Protein AF-A0A837ZV29-F1 (afdb_monomer_lite)

pLDDT: mean 79.47, std 20.39, range [39.06, 98.5]

Secondary structure (DSSP, 8-state):
------------SSSSSSSGGGS------PPPPTTHHHHHHHHHHHHHHHTT--TTS-PPTTHHHHHHHHHGGGTT--SHHHHHHHHHHHHHHHHHHHHHS--TT----HHHHHHHHHHHHHHHHHHHHTT-

Sequence (132 aa):
MRQRISWSLPLAITAIVTCLACLTIALAAAAPNPDCGTIVTAANQLEVAYNQVQPYGYTPFGIENQIQTAAMPLMSLASPAAFDMRNWAFRLASELGKNDAQDPDEQRSGTWISGTLSGARQSLQAARAACA

Radius of gyration: 25.96 Å; chains: 1; bounding box: 54×40×79 Å

Structure (mmCIF, N/CA/C/O backbone):
data_AF-A0A837ZV29-F1
#
_entry.id   AF-A0A837ZV29-F1
#
loop_
_atom_site.group_PDB
_atom_site.id
_atom_site.type_symbol
_atom_site.label_atom_id
_atom_site.label_alt_id
_atom_site.label_comp_id
_atom_site.label_asym_id
_atom_site.label_entity_id
_atom_site.label_seq_id
_atom_site.pdbx_PDB_ins_code
_atom_site.Cartn_x
_atom_site.Cartn_y
_atom_site.Cartn_z
_atom_site.occupancy
_atom_site.B_iso_or_equiv
_atom_site.auth_seq_id
_atom_site.auth_comp_id
_atom_site.auth_asym_id
_atom_site.auth_atom_id
_atom_site.pdbx_PDB_model_num
ATOM 1 N N . MET A 1 1 ? 36.769 -27.015 61.029 1.00 39.06 1 MET A N 1
ATOM 2 C CA . MET A 1 1 ? 35.850 -27.920 60.300 1.00 39.06 1 MET A CA 1
ATOM 3 C C . MET A 1 1 ? 34.443 -27.731 60.887 1.00 39.06 1 MET A C 1
ATOM 5 O O . MET A 1 1 ? 34.141 -28.314 61.908 1.00 39.06 1 MET A O 1
ATOM 9 N N . ARG A 1 2 ? 33.736 -26.636 60.567 1.00 40.09 2 ARG A N 1
ATOM 10 C CA . ARG A 1 2 ? 32.577 -26.545 59.642 1.00 40.09 2 ARG A CA 1
ATOM 11 C C . ARG A 1 2 ? 31.531 -27.670 59.793 1.00 40.09 2 ARG A C 1
ATOM 13 O O . ARG A 1 2 ? 31.505 -28.591 58.989 1.00 40.09 2 ARG A O 1
ATOM 20 N N . GLN A 1 3 ? 30.637 -27.528 60.774 1.00 47.03 3 GLN A N 1
ATOM 21 C CA . GLN A 1 3 ? 29.334 -28.202 60.803 1.00 47.03 3 GLN A CA 1
ATOM 22 C C . GLN A 1 3 ? 28.352 -27.414 59.924 1.00 47.03 3 GLN A C 1
ATOM 24 O O . GLN A 1 3 ? 28.074 -26.244 60.183 1.00 47.03 3 GLN A O 1
ATOM 29 N N . ARG A 1 4 ? 27.875 -28.032 58.839 1.00 51.06 4 ARG A N 1
ATOM 30 C CA . ARG A 1 4 ? 26.816 -27.488 57.981 1.00 51.06 4 ARG A CA 1
ATOM 31 C C . ARG A 1 4 ? 25.478 -27.973 58.528 1.00 51.06 4 ARG A C 1
ATOM 33 O O . ARG A 1 4 ? 25.133 -29.134 58.344 1.00 51.06 4 ARG A O 1
ATOM 40 N N . ILE A 1 5 ? 24.751 -27.093 59.207 1.00 61.50 5 ILE A N 1
ATOM 41 C CA . ILE A 1 5 ? 23.385 -27.368 59.647 1.00 61.50 5 ILE A CA 1
ATOM 42 C C . ILE A 1 5 ? 22.456 -27.001 58.488 1.00 61.50 5 ILE A C 1
ATOM 44 O O . ILE A 1 5 ? 22.329 -25.837 58.114 1.00 61.50 5 ILE A O 1
ATOM 48 N N . SER A 1 6 ? 21.879 -28.035 57.884 1.00 51.00 6 SER A N 1
ATOM 49 C CA . SER A 1 6 ? 20.837 -27.962 56.865 1.00 51.00 6 SER A CA 1
ATOM 50 C C . SER A 1 6 ? 19.521 -27.537 57.515 1.00 51.00 6 SER A C 1
ATOM 52 O O . SER A 1 6 ? 18.921 -28.327 58.238 1.00 51.00 6 SER A O 1
ATOM 54 N N . TRP A 1 7 ? 19.064 -26.316 57.234 1.00 48.53 7 TRP A N 1
ATOM 55 C CA . TRP A 1 7 ? 17.697 -25.877 57.517 1.00 48.53 7 TRP A CA 1
ATOM 56 C C . TRP A 1 7 ? 16.950 -25.722 56.196 1.00 48.53 7 TRP A C 1
ATOM 58 O O . TRP A 1 7 ? 17.111 -24.738 55.476 1.00 48.53 7 TRP A O 1
ATOM 68 N N . SER A 1 8 ? 16.151 -26.728 55.867 1.00 48.34 8 SER A N 1
ATOM 69 C CA . SER A 1 8 ? 15.159 -26.677 54.799 1.00 48.34 8 SER A CA 1
ATOM 70 C C . SER A 1 8 ? 13.938 -25.918 55.330 1.00 48.34 8 SER A C 1
ATOM 72 O O . SER A 1 8 ? 13.164 -26.478 56.102 1.00 48.34 8 SER A O 1
ATOM 74 N N . LEU A 1 9 ? 13.768 -24.643 54.962 1.00 52.69 9 LEU A N 1
ATOM 75 C CA . LEU A 1 9 ? 12.503 -23.928 55.174 1.00 52.69 9 LEU A CA 1
ATOM 76 C C . LEU A 1 9 ? 11.594 -24.112 53.946 1.00 52.69 9 LEU A C 1
ATOM 78 O O . LEU A 1 9 ? 12.015 -23.775 52.837 1.00 52.69 9 LEU A O 1
ATOM 82 N N . PRO A 1 10 ? 10.353 -24.605 54.109 1.00 48.94 10 PRO A N 1
ATOM 83 C CA . PRO A 1 10 ? 9.402 -24.720 53.017 1.00 48.94 10 PRO A CA 1
ATOM 84 C C . PRO A 1 10 ? 8.695 -23.371 52.832 1.00 48.94 10 PRO A C 1
ATOM 86 O O . PRO A 1 10 ? 7.760 -23.041 53.555 1.00 48.94 10 PRO A O 1
ATOM 89 N N . LEU A 1 11 ? 9.128 -22.575 51.855 1.00 51.91 11 LEU A N 1
ATOM 90 C CA . LEU A 1 11 ? 8.388 -21.393 51.399 1.00 51.91 11 LEU A CA 1
ATOM 91 C C . LEU A 1 11 ? 7.318 -21.820 50.383 1.00 51.91 11 LEU A C 1
ATOM 93 O O . LEU A 1 11 ? 7.402 -21.537 49.192 1.00 51.91 11 LEU A O 1
ATOM 97 N N . ALA A 1 12 ? 6.298 -22.523 50.870 1.00 51.16 12 ALA A N 1
ATOM 98 C CA . ALA A 1 12 ? 4.971 -22.415 50.281 1.00 51.16 12 ALA A CA 1
ATOM 99 C C . ALA A 1 12 ? 4.406 -21.043 50.690 1.00 51.16 12 ALA A C 1
ATOM 101 O O . ALA A 1 12 ? 4.608 -20.662 51.837 1.00 51.16 12 ALA A O 1
ATOM 102 N N . ILE A 1 13 ? 3.747 -20.320 49.768 1.00 51.19 13 ILE A N 1
ATOM 103 C CA . ILE A 1 13 ? 2.668 -19.305 49.961 1.00 51.19 13 ILE A CA 1
ATOM 104 C C . ILE A 1 13 ? 2.662 -18.205 48.861 1.00 51.19 13 ILE A C 1
ATOM 106 O O . ILE A 1 13 ? 1.650 -17.538 48.681 1.00 51.19 13 ILE A O 1
ATOM 110 N N . THR A 1 14 ? 3.678 -18.051 48.005 1.00 47.22 14 THR A N 1
ATOM 111 C CA . THR A 1 14 ? 3.737 -16.926 47.028 1.00 47.22 14 THR A CA 1
ATOM 112 C C . THR A 1 14 ? 3.411 -17.255 45.562 1.00 47.22 14 THR A C 1
ATOM 114 O O . THR A 1 14 ? 3.786 -16.496 44.676 1.00 47.22 14 THR A O 1
ATOM 117 N N . ALA A 1 15 ? 2.696 -18.345 45.260 1.00 46.91 15 ALA A N 1
ATOM 118 C CA . ALA A 1 15 ? 2.399 -18.719 43.864 1.00 46.91 15 ALA A CA 1
ATOM 119 C C . ALA A 1 15 ? 0.951 -18.457 43.396 1.00 46.91 15 ALA A C 1
ATOM 121 O O . ALA A 1 15 ? 0.664 -18.612 42.215 1.00 46.91 15 ALA A O 1
ATOM 122 N N . ILE A 1 16 ? 0.027 -18.069 44.284 1.00 48.81 16 ILE A N 1
ATOM 123 C CA . ILE A 1 16 ? -1.416 -18.090 43.958 1.00 48.81 16 ILE A CA 1
ATOM 124 C C . ILE A 1 16 ? -1.978 -16.699 43.594 1.00 48.81 16 ILE A C 1
ATOM 126 O O . ILE A 1 16 ? -3.014 -16.609 42.945 1.00 48.81 16 ILE A O 1
ATOM 130 N N . VAL A 1 17 ? -1.288 -15.599 43.920 1.00 48.88 17 VAL A N 1
ATOM 131 C CA . VAL A 1 17 ? -1.856 -14.241 43.756 1.00 48.88 17 VAL A CA 1
ATOM 132 C C . VAL A 1 17 ? -1.501 -13.576 42.414 1.00 48.88 17 VAL A C 1
ATOM 134 O O . VAL A 1 17 ? -2.228 -12.697 41.964 1.00 48.88 17 VAL A O 1
ATOM 137 N N . THR A 1 18 ? -0.444 -13.995 41.712 1.00 49.31 18 THR A N 1
ATOM 138 C CA . THR A 1 18 ? 0.042 -13.264 40.521 1.00 49.31 18 THR A CA 1
ATOM 139 C C . THR A 1 18 ? -0.515 -13.725 39.174 1.00 49.31 18 THR A C 1
ATOM 141 O O . THR A 1 18 ? -0.448 -12.953 38.225 1.00 49.31 18 THR A O 1
ATOM 144 N N . CYS A 1 19 ? -1.121 -14.911 39.054 1.00 42.25 19 CYS A N 1
ATOM 145 C CA . CYS A 1 19 ? -1.669 -15.366 37.761 1.00 42.25 19 CYS A CA 1
ATOM 146 C C . CYS A 1 19 ? -3.179 -15.135 37.585 1.00 42.25 19 CYS A C 1
ATOM 148 O O . CYS A 1 19 ? -3.698 -15.312 36.487 1.00 42.25 19 CYS A O 1
ATOM 150 N N . LEU A 1 20 ? -3.887 -14.688 38.629 1.00 45.31 20 LEU A N 1
ATOM 151 C CA . LEU A 1 20 ? -5.292 -14.263 38.533 1.00 45.31 20 LEU A CA 1
ATOM 152 C C . LEU A 1 20 ? -5.456 -12.846 37.955 1.00 45.31 20 LEU A C 1
ATOM 154 O O . LEU A 1 20 ? -6.562 -12.469 37.588 1.00 45.31 20 LEU A O 1
ATOM 158 N N . ALA A 1 21 ? -4.363 -12.093 37.784 1.00 46.66 21 ALA A N 1
ATOM 159 C CA . ALA A 1 21 ? -4.356 -10.827 37.044 1.00 46.66 21 ALA A CA 1
ATOM 160 C C . ALA A 1 21 ? -4.376 -11.014 35.509 1.00 46.66 21 ALA A C 1
ATOM 162 O O . ALA A 1 21 ? -4.413 -10.035 34.771 1.00 46.66 21 ALA A O 1
ATOM 163 N N . CYS A 1 22 ? -4.356 -12.262 35.022 1.00 45.34 22 CYS A N 1
ATOM 164 C CA . CYS A 1 22 ? -4.442 -12.594 33.597 1.00 45.34 22 CYS A CA 1
ATOM 165 C C . CYS A 1 22 ? -5.892 -12.804 33.111 1.00 45.34 22 CYS A C 1
ATOM 167 O O . CYS A 1 22 ? -6.117 -13.255 31.990 1.00 45.34 22 CYS A O 1
ATOM 169 N N . LEU A 1 23 ? -6.887 -12.498 33.949 1.00 47.75 23 LEU A N 1
ATOM 170 C CA . LEU A 1 23 ? -8.286 -12.421 33.546 1.00 47.75 23 LEU A CA 1
ATOM 171 C C . LEU A 1 23 ? -8.732 -10.957 33.504 1.00 47.75 23 LEU A C 1
ATOM 173 O O . LEU A 1 23 ? -8.494 -10.200 34.434 1.00 47.75 23 LEU A O 1
ATOM 177 N N . THR A 1 24 ? -9.447 -10.631 32.427 1.00 49.47 24 THR A N 1
ATOM 178 C CA . THR A 1 24 ? -10.281 -9.437 32.221 1.00 49.47 24 THR A CA 1
ATOM 179 C C . THR A 1 24 ? -9.607 -8.157 31.725 1.00 49.47 24 THR A C 1
ATOM 181 O O . THR A 1 24 ? -9.895 -7.071 32.216 1.00 49.47 24 THR A O 1
ATOM 184 N N . ILE A 1 25 ? -8.856 -8.237 30.627 1.00 50.84 25 ILE A N 1
ATOM 185 C CA . ILE A 1 25 ? -9.066 -7.234 29.572 1.00 50.84 25 ILE A CA 1
ATOM 186 C C . ILE A 1 25 ? -10.089 -7.868 28.635 1.00 50.84 25 ILE A C 1
ATOM 188 O O . ILE A 1 25 ? -9.751 -8.442 27.604 1.00 50.84 25 ILE A O 1
ATOM 192 N N . ALA A 1 26 ? -11.356 -7.865 29.054 1.00 47.09 26 ALA A N 1
ATOM 193 C CA . ALA A 1 26 ? -12.422 -8.022 28.085 1.00 47.09 26 ALA A CA 1
ATOM 194 C C . ALA A 1 26 ? -12.227 -6.856 27.114 1.00 47.09 26 ALA A C 1
ATOM 196 O O . ALA A 1 26 ? -12.424 -5.704 27.501 1.00 47.09 26 ALA A O 1
ATOM 197 N N . LEU A 1 27 ? -11.730 -7.150 25.907 1.00 49.69 27 LEU A N 1
ATOM 198 C CA . LEU A 1 27 ? -11.811 -6.232 24.784 1.00 49.69 27 LEU A CA 1
ATOM 199 C C . LEU A 1 27 ? -13.285 -5.845 24.717 1.00 49.69 27 LEU A C 1
ATOM 201 O O . LEU A 1 27 ? -14.121 -6.637 24.286 1.00 49.69 27 LEU A O 1
ATOM 205 N N . ALA A 1 28 ? -13.620 -4.662 25.228 1.00 48.91 28 ALA A N 1
ATOM 206 C CA . ALA A 1 28 ? -14.858 -4.022 24.859 1.00 48.91 28 ALA A CA 1
ATOM 207 C C . ALA A 1 28 ? -14.790 -3.976 23.337 1.00 48.91 28 ALA A C 1
ATOM 209 O O . ALA A 1 28 ? -13.897 -3.323 22.797 1.00 48.91 28 ALA A O 1
ATOM 210 N N . ALA A 1 29 ? -15.627 -4.774 22.671 1.00 52.47 29 ALA A N 1
ATOM 211 C CA . ALA A 1 29 ? -15.745 -4.746 21.228 1.00 52.47 29 ALA A CA 1
ATOM 212 C C . ALA A 1 29 ? -16.035 -3.289 20.874 1.00 52.47 29 ALA A C 1
ATOM 214 O O . ALA A 1 29 ? -17.126 -2.782 21.152 1.00 52.47 29 ALA A O 1
ATOM 215 N N . ALA A 1 30 ? -15.011 -2.582 20.393 1.00 57.12 30 ALA A N 1
ATOM 216 C CA . ALA A 1 30 ? -15.179 -1.237 19.895 1.00 57.12 30 ALA A CA 1
ATOM 217 C C . ALA A 1 30 ? -16.275 -1.341 18.840 1.00 57.12 30 ALA A C 1
ATOM 219 O O . ALA A 1 30 ? -16.252 -2.268 18.026 1.00 57.12 30 ALA A O 1
ATOM 220 N N . ALA A 1 31 ? -17.268 -0.450 18.903 1.00 58.06 31 ALA A N 1
ATOM 221 C CA . ALA A 1 31 ? -18.268 -0.382 17.851 1.00 58.06 31 ALA A CA 1
ATOM 222 C C . ALA A 1 31 ? -17.524 -0.415 16.506 1.00 58.06 31 ALA A C 1
ATOM 224 O O . ALA A 1 31 ? -16.522 0.304 16.383 1.00 58.06 31 ALA A O 1
ATOM 225 N N . PRO A 1 32 ? -17.935 -1.282 15.558 1.00 64.44 32 PRO A N 1
ATOM 226 C CA . PRO A 1 32 ? -17.211 -1.452 14.310 1.00 64.44 32 PRO A CA 1
ATOM 227 C C . PRO A 1 32 ? -17.003 -0.070 13.714 1.00 64.44 32 PRO A C 1
ATOM 229 O O . PRO A 1 32 ? -17.963 0.693 13.576 1.00 64.44 32 PRO A O 1
ATOM 232 N N . ASN A 1 33 ? -15.737 0.282 13.470 1.00 72.25 33 ASN A N 1
ATOM 233 C CA . ASN A 1 33 ? -15.398 1.595 12.950 1.00 72.25 33 ASN A CA 1
ATOM 234 C C . ASN A 1 33 ? -16.256 1.808 11.688 1.00 72.25 33 ASN A C 1
ATOM 236 O O . ASN A 1 33 ? -16.190 0.973 10.780 1.00 72.25 33 ASN A O 1
ATOM 240 N N . PRO A 1 34 ? -17.095 2.863 11.634 1.00 82.69 34 PRO A N 1
ATOM 241 C CA . PRO A 1 34 ? -18.029 3.067 10.525 1.00 82.69 34 PRO A CA 1
ATOM 242 C C . PRO A 1 34 ? -17.306 3.149 9.174 1.00 82.69 34 PRO A C 1
ATOM 244 O O . PRO A 1 34 ? -17.891 2.855 8.133 1.00 82.69 34 PRO A O 1
ATOM 247 N N . ASP A 1 35 ? -16.011 3.465 9.199 1.00 89.94 35 ASP A N 1
ATOM 248 C CA . ASP A 1 35 ? -15.146 3.544 8.031 1.00 89.94 35 ASP A CA 1
ATOM 249 C C . ASP A 1 35 ? -14.693 2.170 7.500 1.00 89.94 35 ASP A C 1
ATOM 251 O O . ASP A 1 35 ? -14.127 2.097 6.406 1.00 89.94 35 ASP A O 1
ATOM 255 N N . CYS A 1 36 ? -14.901 1.070 8.238 1.00 93.00 36 CYS A N 1
ATOM 256 C CA . CYS A 1 36 ? -14.304 -0.230 7.913 1.00 93.00 36 CYS A CA 1
ATOM 257 C C . CYS A 1 36 ? -14.737 -0.794 6.560 1.00 93.00 36 CYS A C 1
ATOM 259 O O . CYS A 1 36 ? -13.926 -1.425 5.885 1.00 93.00 36 CYS A O 1
ATOM 261 N N . GLY A 1 37 ? -15.965 -0.515 6.111 1.00 93.88 37 GLY A N 1
ATOM 262 C CA . GLY A 1 37 ? -16.394 -0.888 4.760 1.00 93.88 37 GLY A CA 1
ATOM 263 C C . GLY A 1 37 ? -15.515 -0.246 3.679 1.00 93.88 37 GLY A C 1
ATOM 264 O O . GLY A 1 37 ? -15.044 -0.924 2.762 1.00 93.88 37 GLY A O 1
ATOM 265 N N . THR A 1 38 ? -15.225 1.049 3.826 1.00 96.06 38 THR A N 1
ATOM 266 C CA . THR A 1 38 ? -14.358 1.803 2.910 1.00 96.06 38 THR A CA 1
ATOM 267 C C . THR A 1 38 ? -12.901 1.363 3.032 1.00 96.06 38 THR A C 1
ATOM 269 O O . THR A 1 38 ? -12.247 1.139 2.014 1.00 96.06 38 THR A O 1
ATOM 272 N N . ILE A 1 39 ? -12.398 1.181 4.258 1.00 96.44 39 ILE A N 1
ATOM 273 C CA . ILE A 1 39 ? -11.014 0.753 4.520 1.00 96.44 39 ILE A CA 1
ATOM 274 C C . ILE A 1 39 ? -10.738 -0.621 3.908 1.00 96.44 39 ILE A C 1
ATOM 276 O O . ILE A 1 39 ? -9.765 -0.768 3.172 1.00 96.44 39 ILE A O 1
ATOM 280 N N . VAL A 1 40 ? -11.591 -1.618 4.166 1.00 96.19 40 VAL A N 1
ATOM 281 C CA . VAL A 1 40 ? -11.399 -2.983 3.648 1.00 96.19 40 VAL A CA 1
ATOM 282 C C . VAL A 1 40 ? -11.475 -2.998 2.121 1.00 96.19 40 VAL A C 1
ATOM 284 O O . VAL A 1 40 ? -10.657 -3.648 1.469 1.00 96.19 40 VAL A O 1
ATOM 287 N N . THR A 1 41 ? -12.404 -2.237 1.538 1.00 97.25 41 THR A N 1
ATOM 288 C CA . THR A 1 41 ? -12.530 -2.120 0.078 1.00 97.25 41 THR A CA 1
ATOM 289 C C . THR A 1 41 ? -11.270 -1.519 -0.545 1.00 97.25 41 THR A C 1
ATOM 291 O O . THR A 1 41 ? -10.704 -2.105 -1.470 1.00 97.25 41 THR A O 1
ATOM 294 N N . ALA A 1 42 ? -10.789 -0.393 -0.013 1.00 97.81 42 ALA A N 1
ATOM 295 C CA . ALA A 1 42 ? -9.564 0.247 -0.483 1.00 97.81 42 ALA A CA 1
ATOM 296 C C . ALA A 1 42 ? -8.337 -0.656 -0.279 1.00 97.81 42 ALA A C 1
ATOM 298 O O . ALA A 1 42 ? -7.493 -0.753 -1.166 1.00 97.81 42 ALA A O 1
ATOM 299 N N . ALA A 1 43 ? -8.254 -1.375 0.846 1.00 98.00 43 ALA A N 1
ATOM 300 C CA . ALA A 1 43 ? -7.152 -2.291 1.121 1.00 98.00 43 ALA A CA 1
ATOM 301 C C . ALA A 1 43 ? -7.058 -3.414 0.077 1.00 98.00 43 ALA A C 1
ATOM 303 O O . ALA A 1 43 ? -5.965 -3.740 -0.381 1.00 98.00 43 ALA A O 1
ATOM 304 N N . ASN A 1 44 ? -8.197 -3.965 -0.349 1.00 98.12 44 ASN A N 1
ATOM 305 C CA . ASN A 1 44 ? -8.236 -4.990 -1.393 1.00 98.12 44 ASN A CA 1
ATOM 306 C C . ASN A 1 44 ? -7.802 -4.437 -2.759 1.00 98.12 44 ASN A C 1
ATOM 308 O O . ASN A 1 44 ? -7.042 -5.087 -3.472 1.00 98.12 44 ASN A O 1
ATOM 312 N N . GLN A 1 45 ? -8.242 -3.228 -3.118 1.00 98.19 45 GLN A N 1
ATOM 313 C CA . GLN A 1 45 ? -7.830 -2.583 -4.371 1.00 98.19 45 GLN A CA 1
ATOM 314 C C . GLN A 1 45 ? -6.329 -2.258 -4.381 1.00 98.19 45 GLN A C 1
ATOM 316 O O . GLN A 1 45 ? -5.645 -2.512 -5.373 1.00 98.19 45 GLN A O 1
ATOM 321 N N . LEU A 1 46 ? -5.803 -1.757 -3.261 1.00 98.50 46 LEU A N 1
ATOM 322 C CA . LEU A 1 46 ? -4.376 -1.484 -3.096 1.00 98.50 46 LEU A CA 1
ATOM 323 C C . LEU A 1 46 ? -3.544 -2.765 -3.168 1.00 98.50 46 LEU A C 1
ATOM 325 O O . LEU A 1 46 ? -2.511 -2.768 -3.826 1.00 98.50 46 LEU A O 1
ATOM 329 N N . GLU A 1 47 ? -3.993 -3.868 -2.566 1.00 98.44 47 GLU A N 1
ATOM 330 C CA . GLU A 1 47 ? -3.291 -5.156 -2.648 1.00 98.44 47 GLU A CA 1
ATOM 331 C C . GLU A 1 47 ? -3.146 -5.648 -4.095 1.00 98.44 47 GLU A C 1
ATOM 333 O O . GLU A 1 47 ? -2.066 -6.092 -4.490 1.00 98.44 47 GLU A O 1
ATOM 338 N N . VAL A 1 48 ? -4.196 -5.507 -4.911 1.00 98.19 48 VAL A N 1
ATOM 339 C CA . VAL A 1 48 ? -4.154 -5.847 -6.343 1.00 98.19 48 VAL A CA 1
ATOM 340 C C . VAL A 1 48 ? -3.113 -5.007 -7.089 1.00 98.19 48 VAL A C 1
ATOM 342 O O . VAL A 1 48 ? -2.360 -5.551 -7.900 1.00 98.19 48 VAL A O 1
ATOM 345 N N . ALA A 1 49 ? -3.028 -3.705 -6.811 1.00 97.38 49 ALA A N 1
ATOM 346 C CA . ALA A 1 49 ? -2.023 -2.835 -7.423 1.00 97.38 49 ALA A CA 1
ATOM 347 C C . ALA A 1 49 ? -0.601 -3.159 -6.922 1.00 97.38 49 ALA A C 1
ATOM 349 O O . ALA A 1 49 ? 0.331 -3.295 -7.712 1.00 97.38 49 ALA A O 1
ATOM 350 N N . TYR A 1 50 ? -0.426 -3.373 -5.616 1.00 97.69 50 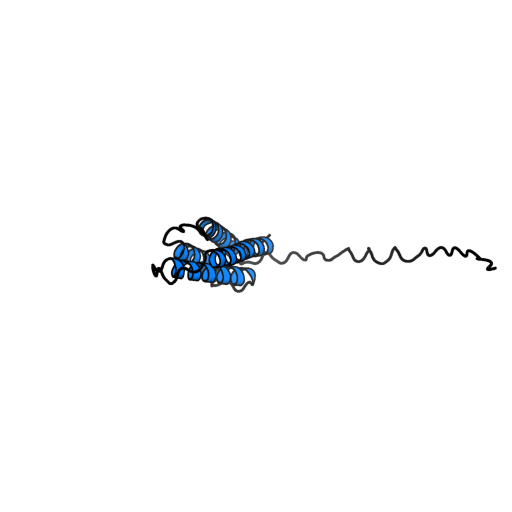TYR A N 1
ATOM 351 C CA . TYR A 1 50 ? 0.863 -3.704 -4.994 1.00 97.69 50 TYR A CA 1
ATOM 352 C C . TYR A 1 50 ? 1.447 -5.028 -5.491 1.00 97.69 50 TYR A C 1
ATOM 354 O O . TYR A 1 50 ? 2.665 -5.194 -5.519 1.00 97.69 50 TYR A O 1
ATOM 362 N N . ASN A 1 51 ? 0.605 -5.979 -5.891 1.00 97.38 51 ASN A N 1
ATOM 363 C CA . ASN A 1 51 ? 1.050 -7.256 -6.450 1.00 97.38 51 ASN A CA 1
ATOM 364 C C . ASN A 1 51 ? 1.614 -7.143 -7.872 1.00 97.38 51 ASN A C 1
ATOM 366 O O . ASN A 1 51 ? 2.258 -8.079 -8.340 1.00 97.38 51 ASN A O 1
ATOM 370 N N . GLN A 1 52 ? 1.412 -6.009 -8.539 1.00 94.88 52 GLN A N 1
ATOM 371 C CA . GLN A 1 52 ? 1.979 -5.730 -9.859 1.00 94.88 52 GLN A CA 1
ATOM 372 C C . GLN A 1 52 ? 3.333 -5.008 -9.771 1.00 94.88 52 GLN A C 1
ATOM 374 O O . GLN A 1 52 ? 4.047 -4.921 -10.768 1.00 94.88 52 GLN A O 1
ATOM 379 N N . VAL A 1 53 ? 3.707 -4.513 -8.586 1.00 93.00 53 VAL A N 1
ATOM 380 C CA . VAL A 1 53 ? 4.981 -3.825 -8.364 1.00 93.00 53 VAL A CA 1
ATOM 381 C C . VAL A 1 53 ? 6.122 -4.837 -8.333 1.00 93.00 53 VAL A C 1
ATOM 383 O O . VAL A 1 53 ? 6.135 -5.751 -7.506 1.00 93.00 53 VAL A O 1
ATOM 386 N N . GLN A 1 54 ? 7.112 -4.628 -9.200 1.00 89.50 54 GLN A N 1
ATOM 387 C CA . GLN A 1 54 ? 8.341 -5.415 -9.279 1.00 89.50 54 GLN A CA 1
ATOM 388 C C . GLN A 1 54 ? 9.523 -4.550 -8.821 1.00 89.50 54 GLN A C 1
ATOM 390 O O . GLN A 1 54 ? 10.049 -3.779 -9.619 1.00 89.50 54 GLN A O 1
ATOM 395 N N . PRO A 1 55 ? 9.984 -4.656 -7.557 1.00 86.19 55 PRO A N 1
ATOM 396 C CA . PRO A 1 55 ? 10.987 -3.734 -7.021 1.00 86.19 55 PRO A CA 1
ATOM 397 C C . PRO A 1 55 ? 12.337 -3.772 -7.743 1.00 86.19 55 PRO A C 1
ATOM 399 O O . PRO A 1 55 ? 12.995 -2.750 -7.856 1.00 86.19 55 PRO A O 1
ATOM 402 N N . TYR A 1 56 ? 12.750 -4.945 -8.225 1.00 83.94 56 TYR A N 1
ATOM 403 C CA . TYR A 1 56 ? 14.023 -5.157 -8.930 1.00 83.94 56 TYR A CA 1
ATOM 404 C C . TYR A 1 56 ? 13.821 -5.500 -10.411 1.00 83.94 56 TYR A C 1
ATOM 406 O O . TYR A 1 56 ? 14.740 -5.984 -11.068 1.00 83.94 56 TYR A O 1
ATOM 414 N N . GLY A 1 57 ? 12.601 -5.324 -10.914 1.00 76.19 57 GLY A N 1
ATOM 415 C CA . GLY A 1 57 ? 12.210 -5.724 -12.256 1.00 76.19 57 GLY A CA 1
ATOM 416 C C . GLY A 1 57 ? 11.320 -4.678 -12.906 1.00 76.19 57 GLY A C 1
ATOM 417 O O . GLY A 1 57 ? 11.206 -3.548 -12.443 1.00 76.19 57 GLY A O 1
ATOM 418 N N . TYR A 1 58 ? 10.679 -5.071 -14.000 1.00 79.50 58 TYR A N 1
ATOM 419 C CA . TYR A 1 58 ? 9.778 -4.185 -14.717 1.00 79.50 58 TYR A CA 1
ATOM 420 C C . TYR A 1 58 ? 8.427 -4.091 -14.001 1.00 79.50 58 TYR A C 1
ATOM 422 O O . TYR A 1 58 ? 7.695 -5.079 -13.919 1.00 79.50 58 TYR A O 1
ATOM 430 N N . THR A 1 59 ? 8.100 -2.902 -13.496 1.00 83.56 59 THR A N 1
ATOM 431 C CA . THR A 1 59 ? 6.737 -2.565 -13.069 1.00 83.56 59 THR A CA 1
ATOM 432 C C . THR A 1 59 ? 5.984 -2.013 -14.286 1.00 83.56 59 THR A C 1
ATOM 434 O O . THR A 1 59 ? 6.545 -1.178 -14.994 1.00 83.56 59 THR A O 1
ATOM 437 N N . PRO A 1 60 ? 4.755 -2.477 -14.583 1.00 82.56 60 PRO A N 1
ATOM 438 C CA . PRO A 1 60 ? 3.963 -1.922 -15.679 1.00 82.56 60 PRO A CA 1
ATOM 439 C C . PRO A 1 60 ? 3.735 -0.412 -15.523 1.00 82.56 60 PRO A C 1
ATOM 441 O O . PRO A 1 60 ? 3.593 0.079 -14.407 1.00 82.56 60 PRO A O 1
ATOM 444 N N . PHE A 1 61 ? 3.635 0.314 -16.636 1.00 82.81 61 PHE A N 1
ATOM 445 C CA . PHE A 1 61 ? 3.287 1.738 -16.601 1.00 82.81 61 PHE A CA 1
ATOM 446 C C . PHE A 1 61 ? 1.883 1.965 -16.021 1.00 82.81 61 PHE A C 1
ATOM 448 O O . PHE A 1 61 ? 0.944 1.223 -16.332 1.00 82.81 61 PHE A O 1
ATOM 455 N N . GLY A 1 62 ? 1.717 3.027 -15.229 1.00 87.44 62 GLY A N 1
ATOM 456 C CA . GLY A 1 62 ? 0.420 3.458 -14.704 1.00 87.44 62 GLY A CA 1
ATOM 457 C C . GLY A 1 62 ? 0.006 2.798 -13.384 1.00 87.44 62 GLY A C 1
ATOM 458 O O . GLY A 1 62 ? -1.095 3.068 -12.892 1.00 87.44 62 GLY A O 1
ATOM 459 N N . ILE A 1 63 ? 0.850 1.948 -12.788 1.00 93.50 63 ILE A N 1
ATOM 460 C CA . ILE A 1 63 ? 0.592 1.340 -11.470 1.00 93.50 63 ILE A CA 1
ATOM 461 C C . ILE A 1 63 ? 0.541 2.40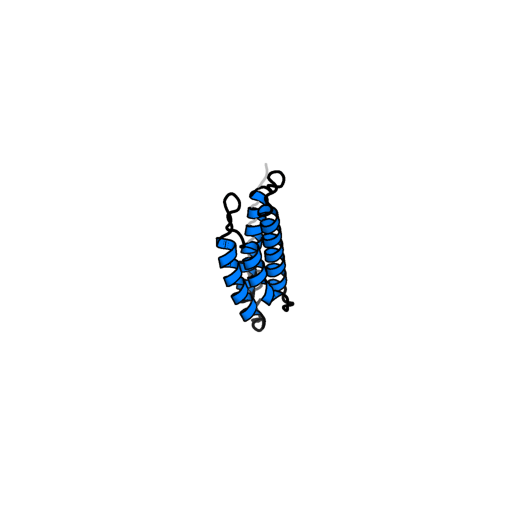3 -10.369 1.00 93.50 63 ILE A C 1
ATOM 463 O O . ILE A 1 63 ? -0.290 2.318 -9.465 1.00 93.50 63 ILE A O 1
ATOM 467 N N . GLU A 1 64 ? 1.351 3.451 -10.466 1.00 93.50 64 GLU A N 1
ATOM 468 C CA . GLU A 1 64 ? 1.309 4.621 -9.594 1.00 93.50 64 GLU A CA 1
ATOM 469 C C . GLU A 1 64 ? -0.066 5.306 -9.602 1.00 93.50 64 GLU A C 1
ATOM 471 O O . GLU A 1 64 ? -0.568 5.696 -8.544 1.00 93.50 64 GLU A O 1
ATOM 476 N N . ASN A 1 65 ? -0.721 5.393 -10.764 1.00 95.19 65 ASN A N 1
ATOM 477 C CA . ASN A 1 65 ? -2.064 5.968 -10.888 1.00 95.19 65 ASN A CA 1
ATOM 478 C C . ASN A 1 65 ? -3.139 5.034 -10.323 1.00 95.19 65 ASN A C 1
ATOM 480 O O . ASN A 1 65 ? -4.091 5.501 -9.691 1.00 95.19 65 ASN A O 1
ATOM 484 N N . GLN A 1 66 ? -2.981 3.718 -10.496 1.00 96.88 66 GLN A N 1
ATOM 485 C CA . GLN A 1 66 ? -3.874 2.731 -9.881 1.00 96.88 66 GLN A CA 1
ATOM 486 C C . GLN A 1 66 ? -3.807 2.802 -8.350 1.00 96.88 66 GLN A C 1
ATOM 488 O O . GLN A 1 66 ? -4.849 2.838 -7.695 1.00 96.88 66 GLN A O 1
ATOM 493 N N . ILE A 1 67 ? -2.598 2.892 -7.783 1.00 98.00 67 ILE A N 1
ATOM 494 C CA . ILE A 1 67 ? -2.389 3.029 -6.335 1.00 98.00 67 ILE A CA 1
ATOM 495 C C . ILE A 1 67 ? -3.051 4.308 -5.814 1.00 98.00 67 ILE A C 1
ATOM 497 O O . ILE A 1 67 ? -3.795 4.258 -4.834 1.00 98.00 67 ILE A O 1
ATOM 501 N N . GLN A 1 68 ? -2.826 5.444 -6.479 1.00 97.31 68 GLN A N 1
ATOM 502 C CA . GLN A 1 68 ? -3.444 6.715 -6.089 1.00 97.31 68 GLN A CA 1
ATOM 503 C C . GLN A 1 68 ? -4.971 6.637 -6.145 1.00 97.31 68 GLN A C 1
ATOM 505 O O . GLN A 1 68 ? -5.638 7.022 -5.187 1.00 97.31 68 GLN A O 1
ATOM 510 N N . THR A 1 69 ? -5.524 6.070 -7.219 1.00 97.88 69 THR A N 1
ATOM 511 C CA . THR A 1 69 ? -6.974 5.916 -7.403 1.00 97.88 69 THR A CA 1
ATOM 512 C C . THR A 1 69 ? -7.594 5.048 -6.307 1.00 97.88 69 THR A C 1
ATOM 514 O O . THR A 1 69 ? -8.607 5.432 -5.725 1.00 97.88 69 THR A O 1
ATOM 517 N N . ALA A 1 70 ? -6.967 3.917 -5.970 1.00 98.00 70 ALA A N 1
ATOM 518 C CA . ALA A 1 70 ? -7.426 3.031 -4.900 1.00 98.00 70 ALA A CA 1
ATOM 519 C C . ALA A 1 70 ? -7.337 3.679 -3.504 1.00 98.00 70 ALA A C 1
ATOM 521 O O . ALA A 1 70 ? -8.123 3.350 -2.615 1.00 98.00 70 ALA A O 1
ATOM 522 N N . ALA A 1 71 ? -6.409 4.620 -3.302 1.00 97.69 71 ALA A N 1
ATOM 523 C CA . ALA A 1 71 ? -6.259 5.352 -2.045 1.00 97.69 71 ALA A CA 1
ATOM 524 C C . ALA A 1 71 ? -7.225 6.545 -1.898 1.00 97.69 71 ALA A C 1
ATOM 526 O O . ALA A 1 71 ? -7.449 7.001 -0.776 1.00 97.69 71 ALA A O 1
ATOM 527 N N . MET A 1 72 ? -7.824 7.047 -2.985 1.00 97.56 72 MET A N 1
ATOM 528 C CA . MET A 1 72 ? -8.706 8.226 -2.955 1.00 97.56 72 MET A CA 1
ATOM 529 C C . MET A 1 72 ? -9.848 8.152 -1.925 1.00 97.56 72 MET A C 1
ATOM 531 O O . MET A 1 72 ? -10.048 9.139 -1.212 1.00 97.56 72 MET A O 1
ATOM 535 N N . PRO A 1 73 ? -10.572 7.024 -1.761 1.00 96.94 73 PRO A N 1
ATOM 536 C CA . PRO A 1 73 ? -11.651 6.923 -0.774 1.00 96.94 73 PRO A CA 1
ATOM 537 C C . PRO A 1 73 ? -11.188 7.107 0.679 1.00 96.94 73 PRO A C 1
ATOM 539 O O . PRO A 1 73 ? -11.990 7.434 1.548 1.00 96.94 73 PRO A O 1
ATOM 542 N N . LEU A 1 74 ? -9.894 6.919 0.957 1.00 96.81 74 LEU A N 1
ATOM 543 C CA . LEU A 1 74 ? -9.316 7.079 2.294 1.00 96.81 74 LEU A CA 1
ATOM 544 C C . LEU A 1 74 ? -9.124 8.549 2.681 1.00 96.81 74 LEU A C 1
ATOM 546 O O . LEU A 1 74 ? -8.930 8.858 3.856 1.00 96.81 74 LEU A O 1
ATOM 550 N N . MET A 1 75 ? -9.162 9.467 1.711 1.00 95.94 75 MET A N 1
ATOM 551 C CA . MET A 1 75 ? -8.862 10.883 1.935 1.00 95.94 75 MET A CA 1
ATOM 552 C C . MET A 1 75 ? -9.870 11.564 2.861 1.00 95.94 75 MET A C 1
ATOM 554 O O . MET A 1 75 ? -9.479 12.429 3.644 1.00 95.94 75 MET A O 1
ATOM 558 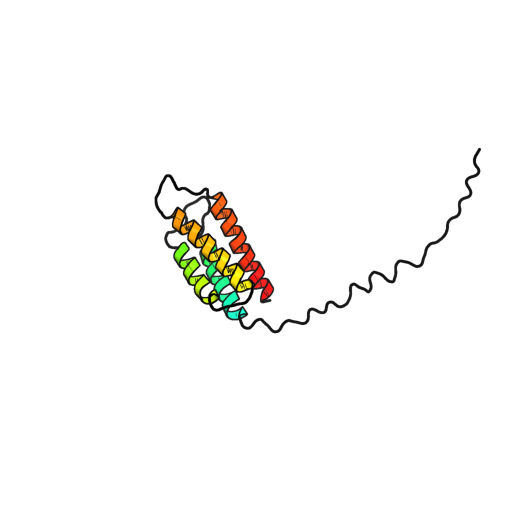N N . SER A 1 76 ? -11.134 11.141 2.823 1.00 93.25 76 SER A N 1
ATOM 559 C CA . SER A 1 76 ? -12.201 11.664 3.683 1.00 93.25 76 SER A CA 1
ATOM 560 C C . SER A 1 76 ? -12.234 11.041 5.080 1.00 93.25 76 SER A C 1
ATOM 562 O O . SER A 1 76 ? -13.033 11.466 5.909 1.00 93.25 76 SER A O 1
ATOM 564 N N . LEU A 1 77 ? -11.406 10.029 5.347 1.00 94.88 77 LEU A N 1
ATOM 565 C CA . LEU A 1 77 ? -11.427 9.283 6.601 1.00 94.88 77 LEU A CA 1
ATOM 566 C C . LEU A 1 77 ? -10.395 9.846 7.585 1.00 94.88 77 LEU A C 1
ATOM 568 O O . LEU A 1 77 ? -9.270 10.203 7.212 1.00 94.88 77 LEU A O 1
ATOM 572 N N . ALA A 1 78 ? -10.774 9.905 8.860 1.00 91.19 78 ALA A N 1
ATOM 573 C CA . ALA A 1 78 ? -9.927 10.416 9.942 1.00 91.19 78 ALA A CA 1
ATOM 574 C C . ALA A 1 78 ? -9.296 9.303 10.793 1.00 91.19 78 ALA A C 1
ATOM 576 O O . ALA A 1 78 ? -8.419 9.575 11.612 1.00 91.19 78 ALA A O 1
ATOM 577 N N . SER A 1 79 ? -9.730 8.053 10.615 1.00 91.31 79 SER A N 1
ATOM 578 C CA . SER A 1 79 ? -9.220 6.931 11.395 1.00 91.31 79 SER A CA 1
ATOM 579 C C . SER A 1 79 ? -7.715 6.702 11.153 1.00 91.31 79 SER A C 1
ATOM 581 O O . SER A 1 79 ? -7.237 6.844 10.020 1.00 91.31 79 SER A O 1
ATOM 583 N N . PRO A 1 80 ? -6.943 6.314 12.191 1.00 92.75 80 PRO A N 1
ATOM 584 C CA . PRO A 1 80 ? -5.501 6.090 12.060 1.00 92.75 80 PRO A CA 1
ATOM 585 C C . PRO A 1 80 ? -5.139 5.073 10.972 1.00 92.75 80 PRO A C 1
ATOM 587 O O . PRO A 1 80 ? -4.194 5.293 10.220 1.00 92.75 80 PRO A O 1
ATOM 590 N N . ALA A 1 81 ? -5.930 4.002 10.835 1.00 93.00 81 ALA A N 1
ATOM 591 C CA . ALA A 1 81 ? -5.738 2.980 9.807 1.00 93.00 81 ALA A CA 1
ATOM 592 C C . ALA A 1 81 ? -5.851 3.553 8.384 1.00 93.00 81 ALA A C 1
ATOM 594 O O . ALA A 1 81 ? -4.999 3.287 7.536 1.00 93.00 81 ALA A O 1
ATOM 595 N N . ALA A 1 82 ? -6.859 4.395 8.128 1.00 95.38 82 ALA A N 1
ATOM 596 C CA . ALA A 1 82 ? -7.010 5.053 6.835 1.00 95.38 82 ALA A CA 1
ATOM 597 C C . ALA A 1 82 ? -5.871 6.046 6.562 1.00 95.38 82 ALA A C 1
ATOM 599 O O . ALA A 1 82 ? -5.390 6.134 5.430 1.00 95.38 82 ALA A O 1
ATOM 600 N N . PHE A 1 83 ? -5.408 6.768 7.593 1.00 95.50 83 PHE A N 1
ATOM 601 C CA . PHE A 1 83 ? -4.275 7.683 7.467 1.00 95.50 83 PHE A CA 1
ATOM 602 C C . PHE A 1 83 ? -2.969 6.964 7.112 1.00 95.50 83 PHE A C 1
ATOM 604 O O . PHE A 1 83 ? -2.254 7.406 6.211 1.00 95.50 83 PHE A O 1
ATOM 611 N N . ASP A 1 84 ? -2.668 5.859 7.787 1.00 96.25 84 ASP A N 1
ATOM 612 C CA . ASP A 1 84 ? -1.446 5.101 7.527 1.00 96.25 84 ASP A CA 1
ATOM 613 C C . ASP A 1 84 ? -1.466 4.469 6.127 1.00 96.25 84 ASP A C 1
ATOM 615 O O . ASP A 1 84 ? -0.510 4.616 5.360 1.00 96.25 84 ASP A O 1
ATOM 619 N N . MET A 1 85 ? -2.600 3.877 5.730 1.00 97.25 85 MET A N 1
ATOM 620 C CA . MET A 1 85 ? -2.771 3.333 4.381 1.00 97.25 85 MET A CA 1
ATOM 621 C C . MET A 1 85 ? -2.560 4.385 3.288 1.00 97.25 85 MET A C 1
ATOM 623 O O . MET A 1 85 ? -1.797 4.127 2.355 1.00 97.25 85 MET A O 1
ATOM 627 N N . ARG A 1 86 ? -3.177 5.577 3.389 1.00 97.06 86 ARG A N 1
ATOM 628 C CA . ARG A 1 86 ? -2.973 6.626 2.368 1.00 97.06 86 ARG A CA 1
ATOM 629 C C . ARG A 1 86 ? -1.522 7.094 2.316 1.00 97.06 86 ARG A C 1
ATOM 631 O O . ARG A 1 86 ? -0.997 7.297 1.228 1.00 97.06 86 ARG A O 1
ATOM 638 N N . ASN A 1 87 ? -0.862 7.240 3.465 1.00 97.31 87 ASN A N 1
ATOM 639 C CA . ASN A 1 87 ? 0.518 7.717 3.521 1.00 97.31 87 ASN A CA 1
ATOM 640 C C . ASN A 1 87 ? 1.460 6.740 2.806 1.00 97.31 87 ASN A C 1
ATOM 642 O O . ASN A 1 87 ? 2.242 7.140 1.943 1.00 97.31 87 ASN A O 1
ATOM 646 N N . TRP A 1 88 ? 1.332 5.445 3.102 1.00 98.19 88 TRP A N 1
ATOM 647 C CA . TRP A 1 88 ? 2.114 4.419 2.419 1.00 98.19 88 TRP A CA 1
ATOM 648 C C . TRP A 1 88 ? 1.775 4.296 0.933 1.00 98.19 88 TRP A C 1
ATOM 650 O O . TRP A 1 88 ? 2.695 4.165 0.126 1.00 98.19 88 TRP A O 1
ATOM 660 N N . ALA A 1 89 ? 0.495 4.390 0.562 1.00 97.88 89 ALA A N 1
ATOM 661 C CA . ALA A 1 89 ? 0.067 4.343 -0.834 1.00 97.88 89 ALA A CA 1
ATOM 662 C C . ALA A 1 89 ? 0.658 5.506 -1.646 1.00 97.88 89 ALA A C 1
ATOM 664 O O . ALA A 1 89 ? 1.292 5.276 -2.674 1.00 97.88 89 ALA A O 1
ATOM 665 N N . PHE A 1 90 ? 0.532 6.750 -1.168 1.00 96.88 90 PHE A N 1
ATOM 666 C CA . PHE A 1 90 ? 1.087 7.919 -1.860 1.00 96.88 90 PHE A CA 1
ATOM 667 C C . PHE A 1 90 ? 2.611 7.919 -1.887 1.00 96.88 90 PHE A C 1
ATOM 669 O O . PHE A 1 90 ? 3.202 8.317 -2.890 1.00 96.88 90 PHE A O 1
ATOM 676 N N . ARG A 1 91 ? 3.260 7.438 -0.820 1.00 95.62 91 ARG A N 1
ATOM 677 C CA . ARG A 1 91 ? 4.713 7.265 -0.818 1.00 95.62 91 A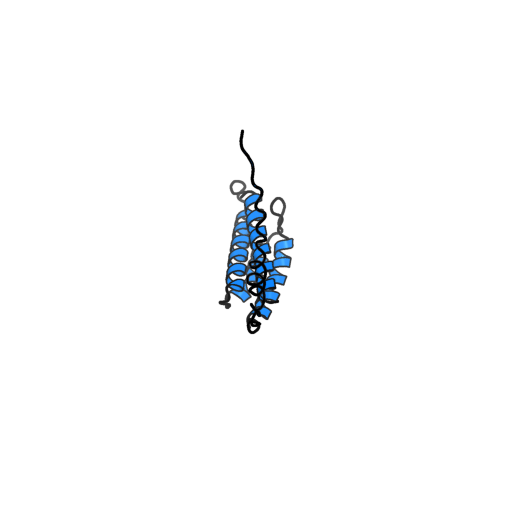RG A CA 1
ATOM 678 C C . ARG A 1 91 ? 5.139 6.264 -1.889 1.00 95.62 91 ARG A C 1
ATOM 680 O O . ARG A 1 91 ? 6.002 6.597 -2.690 1.00 95.62 91 ARG A O 1
ATOM 687 N N . LEU A 1 92 ? 4.517 5.085 -1.947 1.00 95.62 92 LEU A N 1
ATOM 688 C CA . LEU A 1 92 ? 4.831 4.084 -2.967 1.00 95.62 92 LEU A CA 1
ATOM 689 C C . LEU A 1 92 ? 4.554 4.604 -4.382 1.00 95.62 92 LEU A C 1
ATOM 691 O O . LEU A 1 92 ? 5.410 4.463 -5.248 1.00 95.62 92 LEU A O 1
ATOM 695 N N . ALA A 1 93 ? 3.409 5.251 -4.610 1.00 94.75 93 ALA A N 1
ATOM 696 C CA . ALA A 1 93 ? 3.081 5.839 -5.907 1.00 94.75 93 ALA A CA 1
ATOM 697 C C . ALA A 1 93 ? 4.094 6.914 -6.331 1.00 94.75 93 ALA A C 1
ATOM 699 O O . ALA A 1 93 ? 4.503 6.947 -7.487 1.00 94.75 93 ALA A O 1
ATOM 700 N N . SER A 1 94 ? 4.552 7.757 -5.400 1.00 91.31 94 SER A N 1
ATOM 701 C CA . SER A 1 94 ? 5.595 8.748 -5.686 1.00 91.31 94 SER A CA 1
ATOM 702 C C . SER A 1 94 ? 6.929 8.096 -6.047 1.00 91.31 94 SER A C 1
ATOM 704 O O . SER A 1 94 ? 7.607 8.580 -6.949 1.00 91.31 94 SER A O 1
ATOM 706 N N . GLU A 1 95 ? 7.309 7.012 -5.370 1.00 89.50 95 GLU A N 1
ATOM 707 C CA . GLU A 1 95 ? 8.536 6.276 -5.694 1.00 89.50 95 GLU A CA 1
ATOM 708 C C . GLU A 1 95 ? 8.457 5.598 -7.068 1.00 89.50 95 GLU A C 1
ATOM 710 O O . GLU A 1 95 ? 9.434 5.616 -7.811 1.00 89.50 95 GLU A O 1
ATOM 715 N N . LEU A 1 96 ? 7.289 5.068 -7.440 1.00 88.44 96 LEU A N 1
ATOM 716 C CA . LEU A 1 96 ? 7.062 4.500 -8.771 1.00 88.44 96 LEU A CA 1
ATOM 717 C C . LEU A 1 96 ? 7.078 5.570 -9.867 1.00 88.44 96 LEU A C 1
ATOM 719 O O . LEU A 1 96 ? 7.792 5.409 -10.846 1.00 88.44 96 LEU A O 1
ATOM 723 N N . GLY A 1 97 ? 6.388 6.698 -9.674 1.00 83.38 97 GLY A N 1
ATOM 724 C CA . GLY A 1 97 ? 6.359 7.776 -10.669 1.00 83.38 97 GLY A CA 1
ATOM 725 C C . GLY A 1 97 ? 7.731 8.409 -10.935 1.00 83.38 97 GLY A C 1
ATOM 726 O O . GLY A 1 97 ? 7.989 8.874 -12.041 1.00 83.38 97 GLY A O 1
ATOM 727 N N . LYS A 1 98 ? 8.635 8.397 -9.946 1.00 76.94 98 LYS A N 1
ATOM 728 C CA . LYS A 1 98 ? 10.039 8.796 -10.138 1.00 76.94 98 LYS A CA 1
ATOM 729 C C . LYS A 1 98 ? 10.844 7.758 -10.917 1.00 76.94 98 LYS A C 1
ATOM 731 O O . LYS A 1 98 ? 11.697 8.137 -11.699 1.00 76.94 98 LYS A O 1
ATOM 736 N N . ASN A 1 99 ? 10.571 6.470 -10.711 1.00 67.06 99 ASN A N 1
ATOM 737 C CA . ASN A 1 99 ? 11.225 5.382 -11.443 1.00 67.06 99 ASN A CA 1
ATOM 738 C C . ASN A 1 99 ? 10.729 5.268 -12.900 1.00 67.06 99 ASN A C 1
ATOM 740 O O . ASN A 1 99 ? 11.466 4.810 -13.769 1.00 67.06 99 ASN A O 1
ATOM 744 N N . ASP A 1 100 ? 9.490 5.690 -13.170 1.00 62.78 100 ASP A N 1
ATOM 745 C CA . ASP A 1 100 ? 8.905 5.728 -14.517 1.00 62.78 100 ASP A CA 1
ATOM 746 C C . ASP A 1 100 ? 9.389 6.933 -15.343 1.00 62.78 100 ASP A C 1
ATOM 748 O O . ASP A 1 100 ? 9.343 6.900 -16.578 1.00 62.78 100 ASP A O 1
ATOM 752 N N . ALA A 1 101 ? 9.873 7.994 -14.685 1.00 59.22 101 ALA A N 1
ATOM 753 C CA . ALA A 1 101 ? 10.603 9.059 -15.354 1.00 59.22 101 ALA A CA 1
ATOM 754 C C . ALA A 1 101 ? 11.899 8.445 -15.893 1.00 59.22 101 ALA A C 1
ATOM 756 O O . ALA A 1 101 ? 12.767 8.042 -15.130 1.00 59.22 101 ALA A O 1
ATOM 757 N N . GLN A 1 102 ? 11.993 8.311 -17.216 1.00 51.53 102 GLN A N 1
ATOM 758 C CA . GLN A 1 102 ? 13.100 7.688 -17.948 1.00 51.53 102 GLN A CA 1
ATOM 759 C C . GLN A 1 102 ? 14.426 8.468 -17.833 1.00 51.53 102 GLN A C 1
ATOM 761 O O . GLN A 1 102 ? 15.092 8.688 -18.844 1.00 51.53 102 GLN A O 1
ATOM 766 N N . ASP A 1 103 ? 14.807 8.930 -16.646 1.00 48.44 103 ASP A N 1
ATOM 767 C CA . ASP A 1 103 ? 16.136 9.456 -16.395 1.00 48.44 103 ASP A CA 1
ATOM 768 C C . ASP A 1 103 ? 17.059 8.274 -16.042 1.00 48.44 103 ASP A C 1
ATOM 770 O O . ASP A 1 103 ? 16.939 7.691 -14.960 1.00 48.44 103 ASP A O 1
ATOM 774 N N . PRO A 1 104 ? 17.947 7.845 -16.959 1.00 50.69 104 PRO A N 1
ATOM 775 C CA . PRO A 1 104 ? 18.850 6.726 -16.709 1.00 50.69 104 PRO A CA 1
ATOM 776 C C . PRO A 1 104 ? 19.796 6.971 -15.522 1.00 50.69 104 PRO A C 1
ATOM 778 O O . PRO A 1 104 ? 20.288 5.991 -14.957 1.00 50.69 104 PRO A O 1
ATOM 781 N N . ASP A 1 105 ? 20.010 8.228 -15.117 1.00 48.50 105 ASP A N 1
ATOM 782 C CA . ASP A 1 105 ? 20.838 8.586 -13.962 1.00 48.50 105 ASP A CA 1
ATOM 783 C C . ASP A 1 105 ? 20.035 8.611 -12.641 1.00 48.50 105 ASP A C 1
ATOM 785 O O . ASP A 1 105 ? 20.620 8.499 -11.559 1.00 48.50 105 ASP A O 1
ATOM 789 N N . GLU A 1 106 ? 18.696 8.668 -12.703 1.00 52.16 106 GLU A N 1
ATOM 790 C CA . GLU A 1 106 ? 17.785 8.649 -11.544 1.00 52.16 106 GLU A CA 1
ATOM 791 C C . GLU A 1 106 ? 17.171 7.255 -11.302 1.00 52.16 106 GLU A C 1
ATOM 793 O O . GLU A 1 106 ? 16.049 7.107 -10.818 1.00 52.16 106 GLU A O 1
ATOM 798 N N . GLN A 1 107 ? 17.919 6.181 -11.579 1.00 54.62 107 GLN A N 1
ATOM 799 C CA . GLN A 1 107 ? 17.517 4.843 -11.137 1.00 54.62 107 GLN A CA 1
ATOM 800 C C . GLN A 1 107 ? 17.621 4.735 -9.612 1.00 54.62 107 GLN A C 1
ATOM 802 O O . GLN A 1 107 ? 18.660 4.387 -9.039 1.00 54.62 107 GLN A O 1
ATOM 807 N N . ARG A 1 108 ? 16.517 5.002 -8.913 1.00 63.56 108 ARG A N 1
ATOM 808 C CA . ARG A 1 108 ? 16.438 4.716 -7.482 1.00 63.56 108 ARG A CA 1
ATOM 809 C C . ARG A 1 108 ? 16.509 3.206 -7.278 1.00 63.56 108 ARG A C 1
ATOM 811 O O . ARG A 1 108 ? 15.772 2.449 -7.901 1.00 63.56 108 ARG A O 1
ATOM 818 N N . SER A 1 109 ? 17.409 2.753 -6.401 1.00 68.12 109 SER A N 1
ATOM 819 C CA . SER A 1 109 ? 17.651 1.314 -6.260 1.00 68.12 109 SER A CA 1
ATOM 820 C C . SER A 1 109 ? 16.371 0.581 -5.854 1.00 68.12 109 SER A C 1
ATOM 822 O O . SER A 1 109 ? 15.634 1.037 -4.975 1.00 68.12 109 SER A O 1
ATOM 824 N N . GLY A 1 110 ? 16.130 -0.588 -6.451 1.00 76.75 110 GLY A N 1
ATOM 825 C CA . GLY A 1 110 ? 14.966 -1.427 -6.151 1.00 76.75 110 GLY A CA 1
ATOM 826 C C . GLY A 1 110 ? 14.782 -1.769 -4.667 1.00 76.75 110 GLY A C 1
ATOM 827 O O . GLY A 1 110 ? 13.691 -2.128 -4.233 1.00 76.75 110 GLY A O 1
ATOM 828 N N . THR A 1 111 ? 15.823 -1.581 -3.854 1.00 83.56 111 THR A N 1
ATOM 829 C CA . THR A 1 111 ? 15.776 -1.676 -2.392 1.00 83.56 111 THR A CA 1
ATOM 830 C C . THR A 1 111 ? 14.883 -0.611 -1.745 1.00 83.56 111 THR A C 1
ATOM 832 O O . THR A 1 111 ? 14.213 -0.893 -0.753 1.00 83.56 111 THR A O 1
ATOM 835 N N . TRP A 1 112 ? 14.814 0.603 -2.297 1.00 87.06 112 TRP A N 1
ATOM 836 C CA . TRP A 1 112 ? 13.902 1.644 -1.805 1.00 87.06 112 TRP A CA 1
ATOM 837 C C . TRP A 1 112 ? 12.441 1.306 -2.104 1.00 87.06 112 TRP A C 1
ATOM 839 O O . TRP A 1 112 ? 11.583 1.423 -1.223 1.00 87.06 112 TRP A O 1
ATOM 849 N N . ILE A 1 113 ? 12.168 0.836 -3.325 1.00 90.94 113 ILE A N 1
ATOM 850 C CA . ILE A 1 113 ? 10.832 0.380 -3.725 1.00 90.94 113 ILE A CA 1
ATOM 851 C C . ILE A 1 113 ? 10.426 -0.826 -2.876 1.00 90.94 113 ILE A C 1
ATOM 853 O O . ILE A 1 113 ? 9.315 -0.848 -2.354 1.00 90.94 113 ILE A O 1
ATOM 857 N N . SER A 1 114 ? 11.322 -1.795 -2.655 1.00 92.81 114 SER A N 1
ATOM 858 C CA . SER A 1 114 ? 11.015 -2.988 -1.857 1.00 92.81 114 SER A CA 1
ATOM 859 C C . SER A 1 114 ? 10.722 -2.649 -0.393 1.00 92.81 114 SER A C 1
ATOM 861 O O . SER A 1 114 ? 9.747 -3.159 0.167 1.00 92.81 114 SER A O 1
ATOM 863 N N . GLY A 1 115 ? 11.491 -1.737 0.211 1.00 93.75 115 GLY A N 1
ATOM 864 C CA . GLY A 1 115 ? 11.237 -1.241 1.565 1.00 93.75 115 GLY A CA 1
ATOM 865 C C . GLY A 1 115 ? 9.892 -0.525 1.680 1.00 93.75 115 GLY A C 1
ATOM 866 O O . GLY A 1 115 ? 9.118 -0.787 2.603 1.00 93.75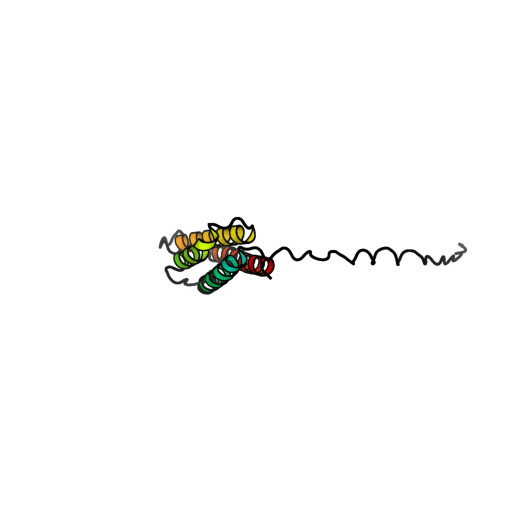 115 GLY A O 1
ATOM 867 N N . THR A 1 116 ? 9.573 0.324 0.702 1.00 95.06 116 THR A N 1
ATOM 868 C CA . THR A 1 116 ? 8.310 1.073 0.680 1.00 95.06 116 THR A CA 1
ATOM 869 C C . THR A 1 116 ? 7.111 0.155 0.447 1.00 95.06 116 THR A C 1
ATOM 871 O O . THR A 1 116 ? 6.100 0.275 1.136 1.00 95.06 116 THR A O 1
ATOM 874 N N . LEU A 1 117 ? 7.238 -0.816 -0.460 1.00 96.75 117 LEU A N 1
ATOM 875 C CA . LEU A 1 117 ? 6.224 -1.835 -0.728 1.00 96.75 117 LEU A CA 1
ATOM 876 C C . LEU A 1 117 ? 5.972 -2.724 0.497 1.00 96.75 117 LEU A C 1
ATOM 878 O O . LEU A 1 117 ? 4.828 -3.075 0.778 1.00 96.75 117 LEU A O 1
ATOM 882 N N . SER A 1 118 ? 7.021 -3.071 1.248 1.00 97.75 118 SER A N 1
ATOM 883 C CA . SER A 1 118 ? 6.890 -3.820 2.502 1.00 97.75 118 SER A CA 1
ATOM 884 C C . SER A 1 118 ? 6.071 -3.043 3.537 1.00 97.75 118 SER A C 1
ATOM 886 O O . SER A 1 118 ? 5.091 -3.575 4.062 1.00 97.75 118 SER A O 1
ATOM 888 N N . GLY A 1 119 ? 6.401 -1.766 3.766 1.00 97.62 119 GLY A N 1
ATOM 889 C CA . GLY A 1 119 ? 5.631 -0.898 4.664 1.00 97.62 119 GLY A CA 1
ATOM 890 C C . GLY A 1 119 ? 4.177 -0.730 4.215 1.00 97.62 119 GLY A C 1
ATOM 891 O O . GLY A 1 119 ? 3.255 -0.856 5.019 1.00 97.62 119 GLY A O 1
ATOM 892 N N . ALA A 1 120 ? 3.955 -0.567 2.910 1.00 98.06 120 ALA A N 1
ATOM 893 C CA . ALA A 1 120 ? 2.616 -0.486 2.341 1.00 98.06 120 ALA A CA 1
ATOM 894 C C . ALA A 1 120 ? 1.801 -1.772 2.537 1.00 98.06 120 ALA A C 1
ATOM 896 O O . ALA A 1 120 ? 0.617 -1.703 2.849 1.00 98.06 120 ALA A O 1
ATOM 897 N N . ARG A 1 121 ? 2.412 -2.955 2.420 1.00 98.44 121 ARG A N 1
ATOM 898 C CA . ARG A 1 121 ? 1.728 -4.227 2.712 1.00 98.44 121 ARG A CA 1
ATOM 899 C C . ARG A 1 121 ? 1.416 -4.387 4.198 1.00 98.44 121 ARG A C 1
ATOM 901 O O . ARG A 1 121 ? 0.353 -4.901 4.538 1.00 98.44 121 ARG A O 1
ATOM 908 N N . GLN A 1 122 ? 2.311 -3.942 5.077 1.00 98.19 122 GLN A N 1
ATOM 909 C CA . GLN A 1 122 ? 2.080 -3.982 6.522 1.00 98.19 122 GLN A CA 1
ATOM 910 C C . GLN A 1 122 ? 0.893 -3.104 6.931 1.00 98.19 122 GLN A C 1
ATOM 912 O O . GLN A 1 122 ? 0.071 -3.553 7.730 1.00 98.19 122 GLN A O 1
ATOM 917 N N . SER A 1 123 ? 0.743 -1.913 6.342 1.00 97.56 123 SER A N 1
ATOM 918 C CA . SER A 1 123 ? -0.403 -1.045 6.642 1.00 97.56 123 SER A CA 1
ATOM 919 C C . SER A 1 123 ? -1.740 -1.659 6.205 1.00 97.56 123 SER A C 1
ATOM 921 O O . SER A 1 123 ? -2.723 -1.528 6.933 1.00 97.56 123 SER A O 1
ATOM 923 N N . LEU A 1 124 ? -1.784 -2.427 5.103 1.00 97.88 124 LEU A N 1
ATOM 924 C CA . LEU A 1 124 ? -2.986 -3.188 4.718 1.00 97.88 124 LEU A CA 1
ATOM 925 C C . LEU A 1 124 ? -3.372 -4.232 5.772 1.00 97.88 124 LEU A C 1
ATOM 927 O O . LEU A 1 124 ? -4.546 -4.369 6.116 1.00 97.88 124 LEU A O 1
ATOM 931 N N . GLN A 1 125 ? -2.389 -4.974 6.289 1.00 96.81 125 GLN A N 1
ATOM 932 C CA . GLN A 1 125 ? -2.631 -5.992 7.315 1.00 96.81 125 GLN A CA 1
ATOM 933 C C . GLN A 1 125 ? -3.090 -5.354 8.629 1.00 96.81 125 GLN A C 1
ATOM 935 O O . GLN A 1 125 ? -4.058 -5.817 9.230 1.00 96.81 125 GLN A O 1
ATOM 940 N N . ALA A 1 126 ? -2.454 -4.253 9.037 1.00 95.00 126 ALA A N 1
ATOM 941 C CA . ALA A 1 126 ? -2.848 -3.501 10.223 1.00 95.00 126 ALA A CA 1
ATOM 942 C C . ALA A 1 126 ? -4.274 -2.941 10.102 1.00 95.00 126 ALA A C 1
ATOM 944 O O . ALA A 1 126 ? -5.063 -3.049 11.040 1.00 95.00 126 ALA A O 1
ATOM 945 N N . ALA A 1 127 ? -4.637 -2.397 8.940 1.00 94.31 127 ALA A N 1
ATOM 946 C CA . ALA A 1 127 ? -5.972 -1.868 8.698 1.00 94.31 127 ALA A CA 1
ATOM 947 C C . ALA A 1 127 ? -7.055 -2.956 8.697 1.00 94.31 127 ALA A C 1
ATOM 949 O O . ALA A 1 127 ? -8.127 -2.750 9.262 1.00 94.31 127 ALA A O 1
ATOM 950 N N . ARG A 1 128 ? -6.768 -4.131 8.121 1.00 94.25 128 ARG A N 1
ATOM 951 C CA . ARG A 1 128 ? -7.669 -5.293 8.179 1.00 94.25 128 ARG A CA 1
ATOM 952 C C . ARG A 1 128 ? -7.847 -5.794 9.607 1.00 94.25 128 ARG A C 1
ATOM 954 O O . ARG A 1 128 ? -8.976 -6.040 10.010 1.00 94.25 128 ARG A O 1
ATOM 961 N N . ALA A 1 129 ? -6.765 -5.880 10.380 1.00 92.44 129 ALA A N 1
ATOM 962 C CA . ALA A 1 129 ? -6.824 -6.267 11.788 1.00 92.44 129 ALA A CA 1
ATOM 963 C C . ALA A 1 129 ? -7.616 -5.262 12.643 1.00 92.44 129 ALA A C 1
ATOM 965 O O . ALA A 1 129 ? -8.320 -5.667 13.557 1.00 92.44 129 ALA A O 1
ATOM 966 N N . ALA A 1 130 ? -7.546 -3.965 12.327 1.00 88.44 130 ALA A N 1
ATOM 967 C CA . ALA A 1 130 ? -8.338 -2.931 12.995 1.00 88.44 130 ALA A CA 1
ATOM 968 C C . ALA A 1 130 ? -9.840 -2.968 12.641 1.00 88.44 130 ALA A C 1
ATOM 970 O O . ALA A 1 130 ? -10.631 -2.282 13.287 1.00 88.44 130 ALA A O 1
ATOM 971 N N . CYS A 1 131 ? -10.219 -3.730 11.610 1.00 89.25 131 CYS A N 1
ATOM 972 C CA . CYS A 1 131 ? -11.586 -3.867 11.108 1.00 89.25 131 CYS A CA 1
ATOM 973 C C . CYS A 1 131 ? -12.176 -5.278 11.266 1.00 89.25 131 CYS A C 1
ATOM 975 O O . CYS A 1 131 ? -13.275 -5.518 10.762 1.00 89.25 131 CYS A O 1
ATOM 977 N N .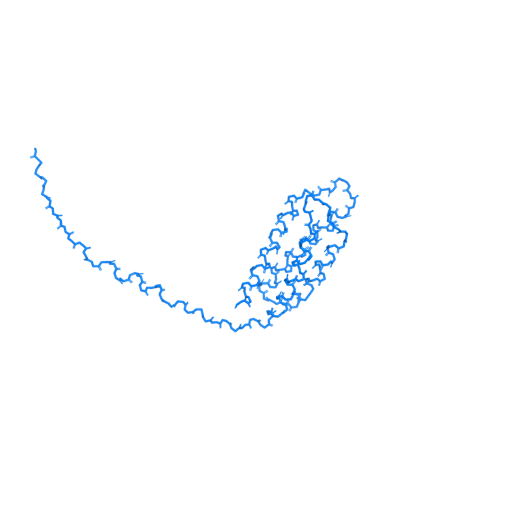 ALA A 1 132 ? -11.454 -6.191 11.922 1.00 85.19 132 ALA A N 1
ATOM 978 C CA . ALA A 1 132 ? -11.893 -7.546 12.259 1.00 85.19 132 ALA A CA 1
ATOM 979 C C . ALA A 1 132 ? -12.522 -7.586 13.658 1.00 85.19 132 ALA A C 1
ATOM 981 O O . ALA A 1 132 ? -13.488 -8.362 13.830 1.00 85.19 132 ALA A O 1
#

Foldseek 3Di:
DDDDDDDDDDPDDPDPPPCVVVDDPPVPPDDQDPCLVLLLQLLVQLVVLLVQDDLQDDRDPCSLVSLQVSLVSLPPPDDPLSVQLNVLSNVLSVVVVQCVPPPPVSNDHSVVNVVSSVSNNVSSVVSVVSRD